Protein AF-A0AA96IPK6-F1 (afdb_monomer_lite)

Structure (mmCIF, N/CA/C/O backbone):
data_AF-A0AA96IPK6-F1
#
_entry.id   AF-A0AA96IPK6-F1
#
loop_
_atom_site.group_PDB
_atom_site.id
_atom_site.type_symbol
_atom_site.label_atom_id
_atom_site.label_alt_id
_atom_site.label_comp_id
_atom_site.label_asym_id
_atom_site.label_entity_id
_atom_site.label_seq_id
_atom_site.pdbx_PDB_ins_code
_atom_site.Cartn_x
_atom_site.Cartn_y
_atom_site.Cartn_z
_atom_site.occupancy
_atom_site.B_iso_or_equiv
_atom_site.auth_seq_id
_atom_site.auth_comp_id
_atom_site.auth_asym_id
_atom_site.auth_atom_id
_atom_site.pdbx_PDB_model_num
ATOM 1 N N . MET A 1 1 ? -22.672 29.067 63.972 1.00 36.72 1 MET A N 1
ATOM 2 C CA . MET A 1 1 ? -24.046 28.522 63.886 1.00 36.72 1 MET A CA 1
ATOM 3 C C . MET A 1 1 ? -24.116 27.685 62.620 1.00 36.72 1 MET A C 1
ATOM 5 O O . MET A 1 1 ? -24.126 28.245 61.533 1.00 36.72 1 MET A O 1
ATOM 9 N N . ASN A 1 2 ? -24.025 26.360 62.755 1.00 44.25 2 ASN A N 1
ATOM 10 C CA . ASN A 1 2 ? -23.881 25.439 61.625 1.00 44.25 2 ASN A CA 1
ATOM 11 C C . ASN A 1 2 ? -25.266 25.051 61.100 1.00 44.25 2 ASN A C 1
ATOM 13 O O . ASN A 1 2 ? -25.968 24.259 61.723 1.00 44.25 2 ASN A O 1
ATOM 17 N N . GLY A 1 3 ? -25.666 25.637 59.971 1.00 52.84 3 GLY A N 1
ATOM 18 C CA . GLY A 1 3 ? -26.897 25.282 59.273 1.00 52.84 3 GLY A CA 1
ATOM 19 C C . GLY A 1 3 ? -26.752 23.930 58.582 1.00 52.84 3 GLY A C 1
ATOM 20 O O . GLY A 1 3 ? -26.280 23.862 57.451 1.00 52.84 3 GLY A O 1
ATOM 21 N N . GLN A 1 4 ? -27.157 22.855 59.254 1.00 57.22 4 GLN A N 1
ATOM 22 C CA . GLN A 1 4 ? -27.366 21.560 58.609 1.00 57.22 4 GLN A CA 1
ATOM 23 C C . GLN A 1 4 ? -28.638 21.654 57.756 1.00 57.22 4 GLN A C 1
ATOM 25 O O . GLN A 1 4 ? -29.752 21.513 58.252 1.00 57.22 4 GLN A O 1
ATOM 30 N N . ARG A 1 5 ? -28.477 21.960 56.464 1.00 63.75 5 ARG A N 1
ATOM 31 C CA . ARG A 1 5 ? -29.550 21.817 55.473 1.00 63.75 5 ARG A CA 1
ATOM 32 C C . ARG A 1 5 ? -29.697 20.325 55.173 1.00 63.75 5 ARG A C 1
ATOM 34 O O . ARG A 1 5 ? -28.757 19.709 54.681 1.00 63.75 5 ARG A O 1
ATOM 41 N N . GLY A 1 6 ? -30.840 19.747 55.536 1.00 66.12 6 GLY A N 1
ATOM 42 C CA . GLY A 1 6 ? -31.156 18.349 55.248 1.00 66.12 6 GLY A CA 1
ATOM 43 C C . GLY A 1 6 ? -31.181 18.104 53.741 1.00 66.12 6 GLY A C 1
ATOM 44 O O . GLY A 1 6 ? -31.762 18.893 52.998 1.00 66.12 6 GLY A O 1
ATOM 45 N N . LEU A 1 7 ? -30.524 17.031 53.302 1.00 75.31 7 LEU A N 1
ATOM 46 C CA . LEU A 1 7 ? -30.497 16.612 51.905 1.00 75.31 7 LEU A CA 1
ATOM 47 C C . LEU A 1 7 ? -31.926 16.265 51.468 1.00 75.31 7 LEU A C 1
ATOM 49 O O . LEU A 1 7 ? -32.544 15.365 52.041 1.00 75.31 7 LEU A O 1
ATOM 53 N N . THR A 1 8 ? -32.469 16.977 50.482 1.00 87.00 8 THR A N 1
ATOM 54 C CA . THR A 1 8 ? -33.789 16.639 49.942 1.00 87.00 8 THR A CA 1
ATOM 55 C C . THR A 1 8 ? -33.663 15.485 48.945 1.00 87.00 8 THR A C 1
ATOM 57 O O . THR A 1 8 ? -32.637 15.322 48.284 1.00 87.00 8 THR A O 1
ATOM 60 N N . LEU A 1 9 ? -34.714 14.668 48.809 1.00 86.12 9 LEU A N 1
ATOM 61 C CA . LEU A 1 9 ? -34.742 13.565 47.835 1.00 86.12 9 LEU A CA 1
ATOM 62 C C . LEU A 1 9 ? -34.511 14.069 46.396 1.00 86.12 9 LEU A C 1
ATOM 64 O O . LEU A 1 9 ? -33.905 13.384 45.574 1.00 86.12 9 LEU A O 1
ATOM 68 N N . VAL A 1 10 ? -34.972 15.291 46.114 1.00 90.25 10 VAL A N 1
ATOM 69 C CA . VAL A 1 10 ? -34.798 15.968 44.826 1.00 90.25 10 VAL A CA 1
ATOM 70 C C . VAL A 1 10 ? -33.326 16.306 44.582 1.00 90.25 10 VAL A C 1
ATOM 72 O O . VAL A 1 10 ? -32.822 16.005 43.503 1.00 90.25 10 VAL A O 1
ATOM 75 N N . ASP A 1 11 ? -32.611 16.839 45.578 1.00 87.56 11 ASP A N 1
ATOM 76 C CA . ASP A 1 11 ? -31.176 17.135 45.448 1.00 87.56 11 ASP A CA 1
ATOM 77 C C . ASP A 1 11 ? -30.359 15.869 45.161 1.00 87.56 11 ASP A C 1
ATOM 79 O O . ASP A 1 11 ? -29.454 15.886 44.326 1.00 87.56 11 ASP A O 1
ATOM 83 N N . ALA A 1 12 ? -30.706 14.749 45.803 1.00 87.88 12 ALA A N 1
ATOM 84 C CA . ALA A 1 12 ? -30.046 13.468 45.559 1.00 87.88 12 ALA A CA 1
ATOM 85 C C . ALA A 1 12 ? -30.289 12.952 44.128 1.00 87.88 12 ALA A C 1
ATOM 87 O O . ALA A 1 12 ? -29.354 12.501 43.464 1.00 87.88 12 ALA A O 1
ATOM 88 N N . LEU A 1 13 ? -31.523 13.059 43.622 1.00 92.12 13 LEU A N 1
ATOM 89 C CA . LEU A 1 13 ? -31.862 12.669 42.250 1.00 92.12 13 LEU A CA 1
ATOM 90 C C . LEU A 1 13 ? -31.142 13.533 41.209 1.00 92.12 13 LEU A C 1
ATOM 92 O O . LEU A 1 13 ? -30.628 13.001 40.225 1.00 92.12 13 LEU A O 1
ATOM 96 N N . VAL A 1 14 ? -31.054 14.845 41.440 1.00 93.62 14 VAL A N 1
ATOM 97 C CA . VAL A 1 14 ? -30.321 15.769 40.561 1.00 93.62 14 VAL A CA 1
ATOM 98 C C . VAL A 1 14 ? -28.827 15.456 40.571 1.00 93.62 14 VAL A C 1
ATOM 100 O O . VAL A 1 14 ? -28.212 15.390 39.506 1.00 93.62 14 VAL A O 1
ATOM 103 N N . ALA A 1 15 ? -28.244 15.203 41.744 1.00 93.19 15 ALA A N 1
ATOM 104 C CA . ALA A 1 15 ? -26.834 14.847 41.859 1.00 93.19 15 ALA A CA 1
ATOM 105 C C . ALA A 1 15 ? -26.505 13.562 41.080 1.00 93.19 15 ALA A C 1
ATOM 107 O O . ALA A 1 15 ? -25.533 13.532 40.322 1.00 93.19 15 ALA A O 1
ATOM 108 N N . VAL A 1 16 ? -27.337 12.521 41.200 1.00 90.19 16 VAL A N 1
ATOM 109 C CA . VAL A 1 16 ? -27.167 11.274 40.436 1.00 90.19 16 VAL A CA 1
ATOM 110 C C . VAL A 1 16 ? -27.336 11.522 38.938 1.00 90.19 16 VAL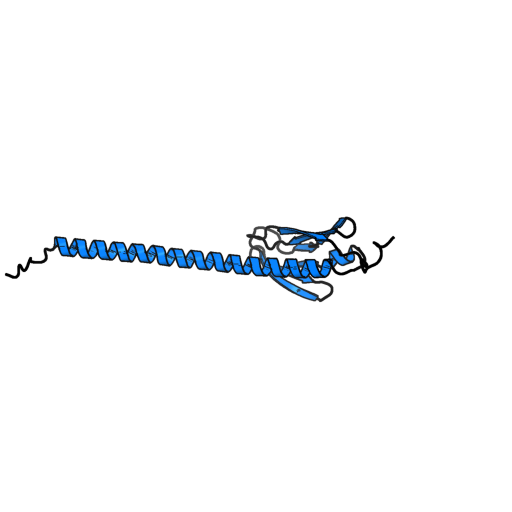 A C 1
ATOM 112 O O . VAL A 1 16 ? -26.488 11.089 38.162 1.00 90.19 16 VAL A O 1
ATOM 115 N N . ALA A 1 17 ? -28.360 12.272 38.522 1.00 94.06 17 ALA A N 1
ATOM 116 C CA . ALA A 1 17 ? -28.606 12.565 37.111 1.00 94.06 17 ALA A CA 1
ATOM 117 C C . ALA A 1 17 ? -27.432 13.312 36.453 1.00 94.06 17 ALA A C 1
ATOM 119 O O . ALA A 1 17 ? -26.983 12.926 35.372 1.00 94.06 17 ALA A O 1
ATOM 120 N N . LEU A 1 18 ? -26.891 14.336 37.122 1.00 92.38 18 LEU A N 1
ATOM 121 C CA . LEU A 1 18 ? -25.727 15.086 36.640 1.00 92.38 18 LEU A CA 1
ATOM 122 C C . LEU A 1 18 ? -24.474 14.202 36.572 1.00 92.38 18 LEU A C 1
ATOM 124 O O . LEU A 1 18 ? -23.769 14.213 35.564 1.00 92.38 18 LEU A O 1
ATOM 128 N N . SER A 1 19 ? -24.231 13.385 37.601 1.00 88.50 19 SER A N 1
ATOM 129 C CA . SER A 1 19 ? -23.096 12.451 37.636 1.00 88.50 19 SER A CA 1
ATOM 130 C C . SER A 1 19 ? -23.175 11.429 36.497 1.00 88.50 19 SER A C 1
ATOM 132 O O . SER A 1 19 ? -22.198 11.211 35.781 1.00 88.50 19 SER A O 1
ATOM 134 N N . SER A 1 20 ? -24.352 10.834 36.280 1.00 90.81 20 SER A N 1
ATOM 135 C CA . SER A 1 20 ? -24.584 9.868 35.205 1.00 90.81 20 SER A CA 1
ATOM 136 C C . SER A 1 20 ? -24.434 10.499 33.823 1.00 90.81 20 SER A C 1
ATOM 138 O O . SER A 1 20 ? -23.817 9.890 32.952 1.00 90.81 20 SER A O 1
ATOM 140 N N . ALA A 1 21 ? -24.938 11.720 33.614 1.00 90.19 21 ALA A N 1
ATOM 141 C CA . ALA A 1 21 ? -24.790 12.429 32.344 1.00 90.19 21 ALA A CA 1
ATOM 142 C C . ALA A 1 21 ? -23.314 12.679 31.993 1.00 90.19 21 ALA A C 1
ATOM 144 O O . ALA A 1 21 ? -22.908 12.462 30.850 1.00 90.19 21 ALA A O 1
ATOM 145 N N . VAL A 1 22 ? -22.496 13.063 32.979 1.00 92.25 22 VAL A N 1
ATOM 146 C CA . VAL A 1 22 ? -21.049 13.258 32.797 1.00 92.25 22 VAL A CA 1
ATOM 147 C C . VAL A 1 22 ? -20.349 11.940 32.465 1.00 92.25 22 VAL A C 1
ATOM 149 O O . VAL A 1 22 ? -19.586 11.888 31.501 1.00 92.25 22 VAL A O 1
ATOM 152 N N . VAL A 1 23 ? -20.632 10.860 33.202 1.00 90.75 23 VAL A N 1
ATOM 153 C CA . VAL A 1 23 ? -20.023 9.539 32.956 1.00 90.75 23 VAL A CA 1
ATOM 154 C C . VAL A 1 23 ? -20.404 8.995 31.576 1.00 90.75 23 VAL A C 1
ATOM 156 O O . VAL A 1 23 ? -19.539 8.526 30.836 1.00 90.75 23 VAL A O 1
ATOM 159 N N . LEU A 1 24 ? -21.678 9.100 31.189 1.00 88.00 24 LEU A N 1
ATOM 160 C CA . LEU A 1 24 ? -22.153 8.668 29.873 1.00 88.00 24 LEU A CA 1
ATOM 161 C C . LEU A 1 24 ? -21.553 9.519 28.742 1.00 88.00 24 LEU A C 1
ATOM 163 O O . LEU A 1 24 ? -21.155 8.972 27.712 1.00 88.00 24 LEU A O 1
ATOM 167 N N . GLY A 1 25 ? -21.439 10.837 28.936 1.00 84.75 25 GLY A N 1
ATOM 168 C CA . GLY A 1 25 ? -20.800 11.745 27.982 1.00 84.75 25 GLY A CA 1
ATOM 169 C C . GLY A 1 25 ? -19.311 11.446 27.788 1.00 84.75 25 GLY A C 1
ATOM 170 O O . GLY A 1 25 ? -18.850 11.304 26.654 1.00 84.75 25 GLY A O 1
ATOM 171 N N . ALA A 1 26 ? -18.567 11.264 28.883 1.00 84.06 26 ALA A N 1
ATOM 172 C CA . ALA A 1 26 ? -17.152 10.900 28.844 1.00 84.06 26 ALA A CA 1
ATOM 173 C C . ALA A 1 26 ? -16.929 9.519 28.204 1.00 84.06 26 ALA A C 1
ATOM 175 O O . ALA A 1 26 ? -16.017 9.356 27.393 1.00 84.06 26 ALA A O 1
ATOM 176 N N . GLY A 1 27 ? -17.798 8.543 28.494 1.00 81.50 27 GLY A N 1
ATOM 177 C CA . GLY A 1 27 ? -17.745 7.215 27.879 1.00 81.50 27 GLY A CA 1
ATOM 178 C C . GLY A 1 27 ? -17.924 7.255 26.358 1.00 81.50 27 GLY A C 1
ATOM 179 O O . GLY A 1 27 ? -17.200 6.574 25.632 1.00 81.50 27 GLY A O 1
ATOM 180 N N . ARG A 1 28 ? -18.833 8.100 25.851 1.00 73.00 28 ARG A N 1
ATOM 181 C CA . ARG A 1 28 ? -19.028 8.299 24.403 1.00 73.00 28 ARG A CA 1
ATOM 182 C C . ARG A 1 28 ? -17.798 8.903 23.724 1.00 73.00 28 ARG A C 1
ATOM 184 O O . ARG A 1 28 ? -17.426 8.439 22.649 1.00 73.00 28 ARG A O 1
ATOM 191 N N . LEU A 1 29 ? -17.161 9.896 24.345 1.00 71.56 29 LEU A N 1
ATOM 192 C CA . LEU A 1 29 ? -15.934 10.505 23.819 1.00 71.56 29 LEU A CA 1
ATOM 193 C C . LEU A 1 29 ? -14.778 9.500 23.786 1.00 71.56 29 LEU A C 1
ATOM 195 O O . LEU A 1 29 ? -14.100 9.388 22.768 1.00 71.56 29 LEU A O 1
ATOM 199 N N . LEU A 1 30 ? -14.610 8.714 24.852 1.00 74.31 30 LEU A N 1
ATOM 200 C CA . LEU A 1 30 ? -13.582 7.678 24.939 1.00 74.31 30 LEU A CA 1
ATOM 201 C C . LEU A 1 30 ? -13.743 6.620 23.830 1.00 74.31 30 LEU A C 1
ATOM 203 O O . LEU A 1 30 ? -12.783 6.300 23.129 1.00 74.31 30 LEU A O 1
ATOM 207 N N . LEU A 1 31 ? -14.969 6.125 23.624 1.00 68.94 31 LEU A N 1
ATOM 208 C CA . LEU A 1 31 ? -15.288 5.164 22.559 1.00 68.94 31 LEU A CA 1
ATOM 209 C C . LEU A 1 31 ? -15.032 5.749 21.163 1.00 68.94 31 LEU A C 1
ATOM 211 O O . LEU A 1 31 ? -14.460 5.077 20.306 1.00 68.94 31 LEU A O 1
ATOM 215 N N . SER A 1 32 ? -15.408 7.011 20.940 1.00 69.75 32 SER A N 1
ATOM 216 C CA . SER A 1 32 ? -15.143 7.704 19.676 1.00 69.75 32 SER A CA 1
ATOM 217 C C . SER A 1 32 ? -13.643 7.848 19.405 1.00 69.75 32 SER A C 1
ATOM 219 O O . SER A 1 32 ? -13.204 7.671 18.266 1.00 69.75 32 SER A O 1
ATOM 221 N N . SER A 1 33 ? -12.840 8.148 20.430 1.00 62.47 33 SER A N 1
ATOM 222 C CA . SER A 1 33 ? -11.385 8.234 20.295 1.00 62.47 33 SER A CA 1
ATOM 223 C C . SER A 1 33 ? -10.766 6.891 19.922 1.00 62.47 33 SER A C 1
ATOM 225 O O . SER A 1 33 ? -9.952 6.857 19.005 1.00 62.47 33 SER A O 1
ATOM 227 N N . PHE A 1 34 ? -11.180 5.782 20.546 1.00 69.62 34 PHE A N 1
ATOM 228 C CA . PHE A 1 34 ? -10.668 4.455 20.182 1.00 69.62 34 PHE A CA 1
ATOM 229 C C . PHE A 1 34 ? -10.987 4.080 18.734 1.00 69.62 34 PHE A C 1
ATOM 231 O O . PHE A 1 34 ? -10.088 3.672 18.002 1.00 69.62 34 PHE A O 1
ATOM 238 N N . HIS A 1 35 ? -12.222 4.317 18.282 1.00 61.59 35 HIS A N 1
ATOM 239 C CA . HIS A 1 35 ? -12.584 4.104 16.878 1.00 61.59 35 HIS A CA 1
ATOM 240 C C . HIS A 1 35 ? -11.753 4.964 15.918 1.00 61.59 35 HIS A C 1
ATOM 242 O O . HIS A 1 35 ? -11.320 4.488 14.869 1.00 61.59 35 HIS A O 1
ATOM 248 N N . THR A 1 36 ? -11.486 6.217 16.289 1.00 67.19 36 THR A N 1
ATOM 249 C CA . THR A 1 36 ? -10.664 7.121 15.476 1.00 67.19 36 THR A CA 1
ATOM 250 C C . THR A 1 36 ? -9.208 6.650 15.421 1.00 67.19 36 THR A C 1
ATOM 252 O O . THR A 1 36 ? -8.609 6.655 14.347 1.00 67.19 36 THR A O 1
ATOM 255 N N . PHE A 1 37 ? -8.640 6.191 16.541 1.00 59.94 37 PHE A N 1
ATOM 256 C CA . PHE A 1 37 ? -7.269 5.676 16.583 1.00 59.94 37 PHE A CA 1
ATOM 257 C C . PHE A 1 37 ? -7.090 4.418 15.739 1.00 59.94 37 PHE A C 1
ATOM 259 O O . PHE A 1 37 ? -6.125 4.340 14.983 1.00 59.94 37 PHE A O 1
ATOM 266 N N . GLU A 1 38 ? -8.021 3.466 15.801 1.00 65.25 38 GLU A N 1
ATOM 267 C CA . GLU A 1 38 ? -7.955 2.267 14.958 1.00 65.25 38 GLU A CA 1
ATOM 268 C C . GLU A 1 38 ? -8.022 2.609 13.467 1.00 65.25 38 GLU A C 1
ATOM 270 O O . GLU A 1 38 ? -7.305 2.026 12.651 1.00 65.25 38 GLU A O 1
ATOM 275 N N . GLN A 1 39 ? -8.869 3.571 13.100 1.00 67.38 39 GLN A N 1
ATOM 276 C CA . GLN A 1 39 ? -9.009 3.996 11.714 1.00 67.38 39 GLN A CA 1
ATOM 277 C C . GLN A 1 39 ? -7.748 4.706 11.202 1.00 67.38 39 GLN A C 1
ATOM 279 O O . GLN A 1 39 ? -7.305 4.437 10.083 1.00 67.38 39 GLN A O 1
ATOM 284 N N . VAL A 1 40 ? -7.141 5.566 12.023 1.00 66.81 40 VAL A N 1
ATOM 285 C CA . VAL A 1 40 ? -5.886 6.250 11.686 1.00 66.81 40 VAL A CA 1
ATOM 286 C C . VAL A 1 40 ? -4.709 5.274 11.639 1.00 66.81 40 VAL A C 1
ATOM 288 O O . VAL A 1 40 ? -3.913 5.362 10.709 1.00 66.81 40 VAL A O 1
ATOM 291 N N . ASP A 1 41 ? -4.608 4.312 12.561 1.00 68.94 41 ASP A N 1
ATOM 292 C CA . ASP A 1 41 ? -3.531 3.307 12.551 1.00 68.94 41 ASP A CA 1
ATOM 293 C C . ASP A 1 41 ? -3.591 2.437 11.289 1.00 68.94 41 ASP A C 1
ATOM 295 O O . ASP A 1 41 ? -2.583 2.233 10.610 1.00 68.94 41 ASP A O 1
ATOM 299 N N . ARG A 1 42 ? -4.793 1.987 10.904 1.00 70.25 42 ARG A N 1
ATOM 300 C CA . ARG A 1 42 ? -4.992 1.232 9.657 1.00 70.25 42 ARG A CA 1
ATOM 301 C C . ARG A 1 42 ? -4.581 2.041 8.431 1.00 70.25 42 ARG A C 1
ATOM 303 O O . ARG A 1 42 ? -3.885 1.510 7.565 1.00 70.25 42 ARG A O 1
ATOM 310 N N . LEU A 1 43 ? -4.969 3.316 8.368 1.00 70.62 43 LEU A N 1
ATOM 311 C CA . LEU A 1 43 ? -4.578 4.203 7.274 1.00 70.62 43 LEU A CA 1
ATOM 312 C C . LEU A 1 43 ? -3.059 4.442 7.255 1.00 70.62 43 LEU A C 1
ATOM 314 O O . LEU A 1 43 ? -2.447 4.395 6.190 1.00 70.62 43 LEU A O 1
ATOM 318 N N . GLY A 1 44 ? -2.441 4.641 8.421 1.00 68.56 44 GLY A N 1
ATOM 319 C CA . GLY A 1 44 ? -0.999 4.840 8.560 1.00 68.56 44 GLY A CA 1
ATOM 320 C C . GLY A 1 44 ? -0.195 3.639 8.067 1.00 68.56 44 GLY A C 1
ATOM 321 O O . GLY A 1 44 ? 0.731 3.799 7.272 1.00 68.56 44 GLY A O 1
ATOM 322 N N . ARG A 1 45 ? -0.598 2.418 8.441 1.00 73.38 45 ARG A N 1
ATOM 323 C CA . ARG A 1 45 ? 0.032 1.184 7.939 1.00 73.38 45 ARG A CA 1
ATOM 324 C C . ARG A 1 45 ? -0.096 1.053 6.423 1.00 73.38 45 ARG A C 1
ATOM 326 O O . ARG A 1 45 ? 0.889 0.742 5.759 1.00 73.38 45 ARG A O 1
ATOM 333 N N . GLN A 1 46 ? -1.273 1.344 5.866 1.00 74.19 46 GLN A N 1
ATOM 334 C CA . GLN A 1 46 ? -1.484 1.327 4.414 1.00 74.19 46 GLN A CA 1
ATOM 335 C C . GLN A 1 46 ? -0.585 2.337 3.690 1.00 74.19 46 GLN A C 1
ATOM 337 O O . GLN A 1 46 ? 0.031 2.001 2.678 1.00 74.19 46 GLN A O 1
ATOM 342 N N . GLN A 1 47 ? -0.455 3.554 4.225 1.00 77.94 47 GLN A N 1
ATOM 343 C CA . GLN A 1 47 ? 0.426 4.577 3.664 1.00 77.94 47 GLN A CA 1
ATOM 344 C C . GLN A 1 47 ? 1.896 4.164 3.727 1.00 77.94 47 GLN A C 1
ATOM 346 O O . GLN A 1 47 ? 2.613 4.324 2.743 1.00 77.94 47 GLN A O 1
ATOM 351 N N . GLN A 1 48 ? 2.343 3.588 4.841 1.00 81.50 48 GLN A N 1
ATOM 352 C CA . GLN A 1 48 ? 3.723 3.134 4.993 1.00 81.50 48 GLN A CA 1
ATOM 353 C C . GLN A 1 48 ? 4.074 2.044 3.973 1.00 81.50 48 GLN A C 1
ATOM 355 O O . GLN A 1 48 ? 5.122 2.102 3.330 1.00 81.50 48 GLN A O 1
ATOM 360 N N . THR A 1 49 ? 3.168 1.090 3.765 1.00 83.38 49 THR A N 1
ATOM 361 C CA . THR A 1 49 ? 3.318 0.038 2.758 1.00 83.38 49 THR A CA 1
ATOM 362 C C . THR A 1 49 ? 3.333 0.590 1.330 1.00 83.38 49 THR A C 1
ATOM 364 O O . THR A 1 49 ? 4.165 0.178 0.516 1.00 83.38 49 THR A O 1
ATOM 367 N N . LEU A 1 50 ? 2.445 1.538 1.020 1.00 84.25 50 LEU A N 1
ATOM 368 C CA . LEU A 1 50 ? 2.403 2.194 -0.285 1.00 84.25 50 LEU A CA 1
ATOM 369 C C . LEU A 1 50 ? 3.694 2.959 -0.572 1.00 84.25 50 LEU A C 1
ATOM 371 O O . LEU A 1 50 ? 4.285 2.777 -1.635 1.00 84.25 50 LEU A O 1
ATOM 375 N N . ILE A 1 51 ? 4.132 3.788 0.377 1.00 86.38 51 ILE A N 1
ATOM 376 C CA . ILE A 1 51 ? 5.345 4.594 0.246 1.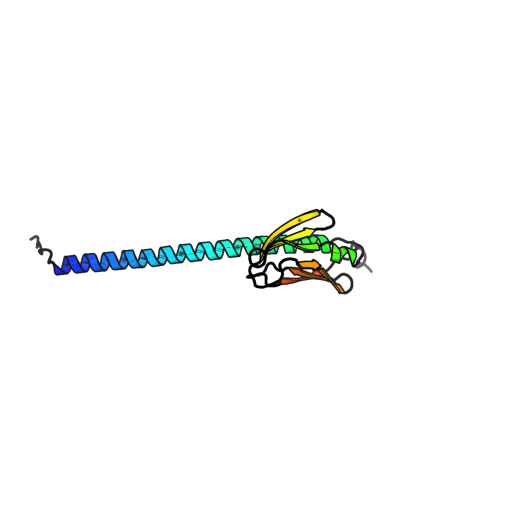00 86.38 51 ILE A CA 1
ATOM 377 C C . ILE A 1 51 ? 6.543 3.675 0.027 1.00 86.38 51 ILE A C 1
ATOM 379 O O . ILE A 1 51 ? 7.258 3.870 -0.949 1.00 86.38 51 ILE A O 1
ATOM 383 N N . TYR A 1 52 ? 6.709 2.640 0.858 1.00 86.94 52 TYR A N 1
ATOM 384 C CA . TYR A 1 52 ? 7.798 1.673 0.719 1.00 86.94 52 TYR A CA 1
ATOM 385 C C . TYR A 1 52 ? 7.821 1.021 -0.670 1.00 86.94 52 TYR A C 1
ATOM 387 O O . TYR A 1 52 ? 8.855 1.019 -1.342 1.00 86.94 52 TYR A O 1
ATOM 395 N N . THR A 1 53 ? 6.671 0.516 -1.126 1.00 85.81 53 THR A N 1
ATOM 396 C CA . THR A 1 53 ? 6.561 -0.161 -2.427 1.00 85.81 53 THR A CA 1
ATOM 397 C C . THR A 1 53 ? 6.876 0.802 -3.571 1.00 85.81 53 THR A C 1
ATOM 399 O O . THR A 1 53 ? 7.644 0.467 -4.472 1.00 85.81 53 THR A O 1
ATOM 402 N N . ALA A 1 54 ? 6.334 2.021 -3.517 1.00 87.31 54 ALA A N 1
ATOM 403 C CA . ALA A 1 54 ? 6.574 3.044 -4.524 1.00 87.31 54 ALA A CA 1
ATOM 404 C C . ALA A 1 54 ? 8.047 3.471 -4.570 1.00 87.31 54 ALA A C 1
ATOM 406 O O . ALA A 1 54 ? 8.607 3.594 -5.659 1.00 87.31 54 ALA A O 1
ATOM 407 N N . THR A 1 55 ? 8.698 3.651 -3.414 1.00 86.75 55 THR A N 1
ATOM 408 C CA . THR A 1 55 ? 10.124 4.001 -3.351 1.00 86.75 55 THR A CA 1
ATOM 409 C C . THR A 1 55 ? 11.009 2.870 -3.853 1.00 86.75 55 THR A C 1
ATOM 411 O O . THR A 1 55 ? 11.898 3.128 -4.659 1.00 86.75 55 THR A O 1
ATOM 414 N N . ALA A 1 56 ? 10.728 1.621 -3.467 1.00 86.44 56 ALA A N 1
ATOM 415 C CA . ALA A 1 56 ? 11.495 0.460 -3.915 1.00 86.44 56 ALA A CA 1
ATOM 416 C C . ALA A 1 56 ? 11.425 0.297 -5.443 1.00 86.44 56 ALA A C 1
ATOM 418 O O . ALA A 1 56 ? 12.455 0.157 -6.106 1.00 86.44 56 ALA A O 1
ATOM 419 N N . MET A 1 57 ? 10.224 0.412 -6.021 1.00 85.81 57 MET A N 1
ATOM 420 C CA . MET A 1 57 ? 10.044 0.395 -7.475 1.00 85.81 57 MET A CA 1
ATOM 421 C C . MET A 1 57 ? 10.736 1.570 -8.157 1.00 85.81 57 MET A C 1
ATOM 423 O O . MET A 1 57 ? 11.430 1.382 -9.154 1.00 85.81 57 MET A O 1
ATOM 427 N N . ALA A 1 58 ? 10.564 2.786 -7.630 1.00 86.69 58 ALA A N 1
ATOM 428 C CA . ALA A 1 58 ? 11.158 3.976 -8.220 1.00 86.69 58 ALA A CA 1
ATOM 429 C C . ALA A 1 58 ? 12.687 3.904 -8.221 1.00 86.69 58 ALA A C 1
ATOM 431 O O . ALA A 1 58 ? 13.306 4.230 -9.230 1.00 86.69 58 ALA A O 1
ATOM 432 N N . ASP A 1 59 ? 13.302 3.449 -7.131 1.00 85.50 59 ASP A N 1
ATOM 433 C CA . ASP A 1 59 ? 14.751 3.298 -7.044 1.00 85.50 59 ASP A CA 1
ATOM 434 C C . ASP A 1 59 ? 15.269 2.241 -8.014 1.00 85.50 59 ASP A C 1
ATOM 436 O O . ASP A 1 59 ? 16.308 2.451 -8.645 1.00 85.50 59 ASP A O 1
ATOM 440 N N . ARG A 1 60 ? 14.532 1.142 -8.209 1.00 82.38 60 ARG A N 1
ATOM 441 C CA . ARG A 1 60 ? 14.914 0.121 -9.187 1.00 82.38 60 ARG A CA 1
ATOM 442 C C . ARG A 1 60 ? 14.788 0.622 -10.624 1.00 82.38 60 ARG A C 1
ATOM 444 O O . ARG A 1 60 ? 15.728 0.432 -11.394 1.00 82.38 60 ARG A O 1
ATOM 451 N N . LEU A 1 61 ? 13.686 1.298 -10.955 1.00 82.00 61 LEU A N 1
ATOM 452 C CA . LEU A 1 61 ? 13.426 1.890 -12.275 1.00 82.00 61 LEU A CA 1
ATOM 453 C C . LEU A 1 61 ? 14.355 3.073 -12.592 1.00 82.00 61 LEU A C 1
ATOM 455 O O . LEU A 1 61 ? 14.612 3.369 -13.755 1.00 82.00 61 LEU A O 1
ATOM 459 N N . ARG A 1 62 ? 14.880 3.758 -11.569 1.00 81.94 62 ARG A N 1
ATOM 460 C CA . ARG A 1 62 ? 15.844 4.859 -11.726 1.00 81.94 62 ARG A CA 1
ATOM 461 C C . ARG A 1 62 ? 17.246 4.398 -12.092 1.00 81.94 62 ARG A C 1
ATOM 463 O O . ARG A 1 62 ? 18.006 5.218 -12.617 1.00 81.94 62 ARG A O 1
ATOM 470 N N . ARG A 1 63 ? 17.616 3.150 -11.775 1.00 79.75 63 ARG A N 1
ATOM 471 C CA . ARG A 1 63 ? 18.955 2.627 -12.069 1.00 79.75 63 ARG A CA 1
ATOM 472 C C . ARG A 1 63 ? 19.187 2.634 -13.584 1.00 79.75 63 ARG A C 1
ATOM 474 O O . ARG A 1 63 ? 18.272 2.291 -14.335 1.00 79.75 63 ARG A O 1
ATOM 481 N N . PRO A 1 64 ? 20.396 3.004 -14.038 1.00 67.94 64 PRO A N 1
ATOM 482 C CA . PRO A 1 64 ? 20.740 2.911 -15.445 1.00 67.94 64 PRO A CA 1
ATOM 483 C C . PRO A 1 64 ? 20.628 1.444 -15.877 1.00 67.94 64 PRO A C 1
ATOM 485 O O . PRO A 1 64 ? 21.379 0.586 -15.424 1.00 67.94 64 PRO A O 1
ATOM 488 N N . SER A 1 65 ? 19.624 1.168 -16.695 1.00 66.56 65 SER A N 1
ATOM 489 C CA . SER A 1 65 ? 19.354 -0.109 -17.346 1.00 66.56 65 SER A CA 1
ATOM 490 C C . SER A 1 65 ? 18.959 0.181 -18.789 1.00 66.56 65 SER A C 1
ATOM 492 O O . SER A 1 65 ? 18.552 1.304 -19.102 1.00 66.56 65 SER A O 1
ATOM 494 N N . ASP A 1 66 ? 19.097 -0.789 -19.684 1.00 59.78 66 ASP A N 1
ATOM 495 C CA . ASP A 1 66 ? 18.625 -0.597 -21.051 1.00 59.78 66 ASP A CA 1
ATOM 496 C C . ASP A 1 66 ? 17.129 -0.272 -21.015 1.00 59.78 66 ASP A C 1
ATOM 498 O O . ASP A 1 66 ? 16.331 -1.017 -20.435 1.00 59.78 66 ASP A O 1
ATOM 502 N N . PHE A 1 67 ? 16.760 0.882 -21.584 1.00 58.28 67 PHE A N 1
ATOM 503 C CA . PHE A 1 67 ? 15.372 1.317 -21.691 1.00 58.28 67 PHE A CA 1
ATOM 504 C C . PHE A 1 67 ? 14.629 0.295 -22.546 1.00 58.28 67 PHE A C 1
ATOM 506 O O . PHE A 1 67 ? 14.713 0.301 -23.773 1.00 58.28 67 PHE A O 1
ATOM 513 N N . SER A 1 68 ? 13.972 -0.648 -21.884 1.00 60.88 68 SER A N 1
ATOM 514 C CA . SER A 1 68 ? 13.443 -1.824 -22.546 1.00 60.88 68 SER A CA 1
ATOM 515 C C . SER A 1 68 ? 12.145 -2.273 -21.885 1.00 60.88 68 SER A C 1
ATOM 517 O O . SER A 1 68 ? 11.897 -2.036 -20.697 1.00 60.88 68 SER A O 1
ATOM 519 N N . ALA A 1 69 ? 11.293 -2.934 -22.668 1.00 61.47 69 ALA A N 1
ATOM 520 C CA . ALA A 1 69 ? 10.052 -3.532 -22.180 1.00 61.47 69 ALA A CA 1
ATOM 521 C C . ALA A 1 69 ? 10.305 -4.566 -21.063 1.00 61.47 69 ALA A C 1
ATOM 523 O O . ALA A 1 69 ? 9.415 -4.848 -20.264 1.00 61.47 69 ALA A O 1
ATOM 524 N N . GLN A 1 70 ? 11.526 -5.097 -20.972 1.00 65.31 70 GLN A N 1
ATOM 525 C CA . GLN A 1 70 ? 11.967 -6.029 -19.943 1.00 65.31 70 GLN A CA 1
ATOM 526 C C . GLN A 1 70 ? 12.031 -5.357 -18.564 1.00 65.31 70 GLN A C 1
ATOM 528 O O . GLN A 1 70 ? 11.574 -5.950 -17.590 1.00 65.31 70 GLN A O 1
ATOM 533 N N . THR A 1 71 ? 12.477 -4.098 -18.484 1.00 66.88 71 THR A N 1
ATOM 534 C CA . THR A 1 71 ? 12.487 -3.313 -17.235 1.00 66.88 71 THR A CA 1
ATOM 535 C C . THR A 1 71 ? 11.065 -3.012 -16.750 1.00 66.88 71 THR A C 1
ATOM 537 O O . THR A 1 71 ? 10.781 -3.075 -15.557 1.00 66.88 71 THR A O 1
ATOM 540 N N . ALA A 1 72 ? 10.133 -2.756 -17.674 1.00 64.25 72 ALA A N 1
ATOM 541 C CA . ALA A 1 72 ? 8.714 -2.601 -17.347 1.00 64.25 72 ALA A CA 1
ATOM 542 C C . ALA A 1 72 ? 8.063 -3.930 -16.899 1.00 64.25 72 ALA A C 1
ATOM 544 O O . ALA A 1 72 ? 7.173 -3.943 -16.053 1.00 64.25 72 ALA A O 1
ATOM 545 N N . ALA A 1 73 ? 8.549 -5.068 -17.402 1.00 69.12 73 ALA A N 1
ATOM 546 C CA . ALA A 1 73 ? 8.102 -6.399 -16.991 1.00 69.12 73 ALA A CA 1
ATOM 547 C C . ALA A 1 73 ? 8.740 -6.903 -15.678 1.00 69.12 73 ALA A C 1
ATOM 549 O O . ALA A 1 73 ? 8.433 -8.022 -15.254 1.00 69.12 73 ALA A O 1
ATOM 550 N N . ALA A 1 74 ? 9.617 -6.114 -15.043 1.00 76.31 74 ALA A N 1
ATOM 551 C CA . ALA A 1 74 ? 10.268 -6.481 -13.787 1.00 76.31 74 ALA A CA 1
ATOM 552 C C . ALA A 1 74 ? 9.270 -6.558 -12.625 1.00 76.31 74 ALA A C 1
ATOM 554 O O . ALA A 1 74 ? 9.389 -7.427 -11.771 1.00 76.31 74 ALA A O 1
ATOM 555 N N . PHE A 1 75 ? 8.234 -5.717 -12.617 1.00 84.19 75 PHE A N 1
ATOM 556 C CA . PHE A 1 75 ? 7.230 -5.716 -11.555 1.00 84.19 75 PHE A CA 1
ATOM 557 C C . PHE A 1 75 ? 5.888 -6.227 -12.052 1.00 84.19 75 PHE A C 1
ATOM 559 O O . PHE A 1 75 ? 5.316 -5.706 -13.014 1.00 84.19 75 PHE A O 1
ATOM 566 N N . HIS A 1 76 ? 5.349 -7.215 -11.349 1.00 85.69 76 HIS A N 1
ATOM 567 C CA . HIS A 1 76 ? 4.052 -7.783 -11.678 1.00 85.69 76 HIS A CA 1
ATOM 568 C C . HIS A 1 76 ? 3.208 -8.006 -10.431 1.00 85.69 76 HIS A C 1
ATOM 570 O O . HIS A 1 76 ? 3.707 -8.201 -9.320 1.00 85.69 76 HIS A O 1
ATOM 576 N N . LEU A 1 77 ? 1.900 -7.953 -10.640 1.00 86.88 77 LEU A N 1
ATOM 577 C CA . LEU A 1 77 ? 0.915 -8.296 -9.632 1.00 86.88 77 LEU A CA 1
ATOM 578 C C . LEU A 1 77 ? 0.538 -9.764 -9.780 1.00 86.88 77 LEU A C 1
ATOM 580 O O . LEU A 1 77 ? 0.236 -10.203 -10.886 1.00 86.88 77 LEU A O 1
ATOM 584 N N . VAL A 1 78 ? 0.507 -10.499 -8.673 1.00 86.75 78 VAL A N 1
ATOM 585 C CA . VAL A 1 78 ? -0.014 -11.865 -8.609 1.00 86.75 78 VAL A CA 1
ATOM 586 C C . VAL A 1 78 ? -1.139 -11.892 -7.590 1.00 86.75 78 VAL A C 1
ATOM 588 O O . VAL A 1 78 ? -0.890 -11.781 -6.392 1.00 86.75 78 VAL A O 1
ATOM 591 N N . CYS A 1 79 ? -2.374 -12.052 -8.054 1.00 86.06 79 CYS A N 1
ATOM 592 C CA . CYS A 1 79 ? -3.531 -12.226 -7.182 1.00 86.06 79 CYS A CA 1
ATOM 593 C C . CYS A 1 79 ? -3.996 -13.689 -7.174 1.00 86.06 79 CYS A C 1
ATOM 595 O O . CYS A 1 79 ? -4.150 -14.309 -8.228 1.00 86.06 79 CYS A O 1
ATOM 597 N N . ARG A 1 80 ? -4.201 -14.249 -5.977 1.00 85.00 80 ARG A N 1
ATOM 598 C CA . ARG A 1 80 ? -4.693 -15.616 -5.745 1.00 85.00 80 ARG A CA 1
ATOM 599 C C . ARG A 1 80 ? -5.812 -15.595 -4.705 1.00 85.00 80 ARG A C 1
ATOM 601 O O . ARG A 1 80 ? -5.741 -14.830 -3.746 1.00 85.00 80 ARG A O 1
ATOM 608 N N . GLY A 1 81 ? -6.805 -16.463 -4.878 1.00 79.69 81 GLY A N 1
ATOM 609 C CA . GLY A 1 81 ? -7.931 -16.608 -3.952 1.00 79.69 81 GLY A CA 1
ATOM 610 C C . GLY A 1 81 ? -9.277 -16.717 -4.662 1.00 79.69 81 GLY A C 1
ATOM 611 O O . GLY A 1 81 ? -9.343 -16.792 -5.893 1.00 79.69 81 GLY A O 1
ATOM 612 N N . GLU A 1 82 ? -10.339 -16.718 -3.863 1.00 71.62 82 GLU A N 1
ATOM 613 C CA . GLU A 1 82 ? -11.730 -16.725 -4.317 1.00 71.62 82 GLU A CA 1
ATOM 614 C C . GLU A 1 82 ? -12.320 -15.302 -4.351 1.00 71.62 82 GLU A C 1
ATOM 616 O O . GLU A 1 82 ? -11.790 -14.390 -3.705 1.00 71.62 82 GLU A O 1
ATOM 621 N N . PRO A 1 83 ? -13.413 -15.067 -5.104 1.00 68.94 83 PRO A N 1
ATOM 622 C CA . PRO A 1 83 ? -14.107 -13.781 -5.104 1.00 68.94 83 PRO A CA 1
ATOM 623 C C . PRO A 1 83 ? -14.539 -13.383 -3.682 1.00 68.94 83 PRO A C 1
ATOM 625 O O . PRO A 1 83 ? -15.391 -14.032 -3.086 1.00 68.94 83 PRO A O 1
ATOM 628 N N . GLY A 1 84 ? -13.957 -12.306 -3.145 1.00 68.88 84 GLY A N 1
ATOM 629 C CA . GLY A 1 84 ? -14.222 -11.812 -1.785 1.00 68.88 84 GLY A CA 1
ATOM 630 C C . GLY A 1 84 ? -13.053 -11.972 -0.805 1.00 68.88 84 GLY A C 1
ATOM 631 O O . GLY A 1 84 ? -12.942 -11.168 0.114 1.00 68.88 84 GLY A O 1
ATOM 632 N N . GLU A 1 85 ? -12.135 -12.910 -1.055 1.00 74.62 85 GLU A N 1
ATOM 633 C CA . GLU A 1 85 ? -10.913 -13.137 -0.262 1.00 74.62 85 GLU A CA 1
ATOM 634 C C . GLU A 1 85 ? -9.682 -13.184 -1.177 1.00 74.62 85 GLU A C 1
ATOM 636 O O . GLU A 1 85 ? -8.947 -14.170 -1.270 1.00 74.62 85 GLU A O 1
ATOM 641 N N . CYS A 1 86 ? -9.465 -12.096 -1.911 1.00 82.56 86 CYS A N 1
ATOM 642 C CA . CYS A 1 86 ? -8.363 -12.013 -2.855 1.00 82.56 86 CYS A CA 1
ATOM 643 C C . CYS A 1 86 ? -7.087 -11.529 -2.207 1.00 82.56 86 CYS A C 1
ATOM 645 O O . CYS A 1 86 ? -6.992 -10.357 -1.855 1.00 82.56 86 CYS A O 1
ATOM 647 N N . ARG A 1 87 ? -6.061 -12.376 -2.163 1.00 85.75 87 ARG A N 1
ATOM 648 C CA . ARG A 1 87 ? -4.721 -11.956 -1.765 1.00 85.75 87 ARG A CA 1
ATOM 649 C C . ARG A 1 87 ? -3.898 -11.603 -2.992 1.00 85.75 87 ARG A C 1
ATOM 651 O O . ARG A 1 87 ? -3.608 -12.457 -3.827 1.00 85.75 87 ARG A O 1
ATOM 658 N N . CYS A 1 88 ? -3.506 -10.342 -3.083 1.00 85.50 88 CYS A N 1
ATOM 659 C CA . CYS A 1 88 ? -2.665 -9.814 -4.141 1.00 85.50 88 CYS A CA 1
ATOM 660 C C . CYS A 1 88 ? -1.264 -9.526 -3.611 1.00 85.50 88 CYS A C 1
ATOM 662 O O . CYS A 1 88 ? -1.098 -8.911 -2.559 1.00 85.50 88 CYS A O 1
ATOM 664 N N . THR A 1 89 ? -0.252 -9.942 -4.362 1.00 87.44 89 THR A N 1
ATOM 665 C CA . THR A 1 89 ? 1.154 -9.715 -4.042 1.00 87.44 89 THR A CA 1
ATOM 666 C C . THR A 1 89 ? 1.829 -9.001 -5.199 1.00 87.44 89 THR A C 1
ATOM 668 O O . THR A 1 89 ? 1.744 -9.432 -6.347 1.00 87.44 89 THR A O 1
ATOM 671 N N . VAL A 1 90 ? 2.515 -7.907 -4.891 1.00 87.88 90 VAL A N 1
ATOM 672 C CA . VAL A 1 90 ? 3.413 -7.225 -5.821 1.00 87.88 90 VAL A CA 1
ATOM 673 C C . VAL A 1 90 ? 4.776 -7.894 -5.729 1.00 87.88 90 VAL A C 1
ATOM 675 O O . VAL A 1 90 ? 5.355 -7.963 -4.642 1.00 87.88 90 VAL A O 1
ATOM 678 N N . GLN A 1 91 ? 5.278 -8.396 -6.853 1.00 86.75 91 GLN A N 1
ATOM 679 C CA . GLN A 1 91 ? 6.533 -9.139 -6.918 1.00 86.75 91 GLN A CA 1
ATOM 680 C C . GLN A 1 91 ? 7.520 -8.466 -7.867 1.00 86.75 91 GLN A C 1
ATOM 682 O O . GLN A 1 91 ? 7.142 -8.022 -8.957 1.00 86.75 91 GLN A O 1
ATOM 687 N N . ASP A 1 92 ? 8.784 -8.439 -7.452 1.00 84.12 92 ASP A N 1
ATOM 688 C CA . ASP A 1 92 ? 9.910 -8.207 -8.353 1.00 84.12 92 ASP A CA 1
ATOM 689 C C . ASP A 1 92 ? 10.298 -9.545 -8.994 1.00 84.12 92 ASP A C 1
ATOM 691 O O . ASP A 1 92 ? 10.581 -10.530 -8.310 1.00 84.12 92 ASP A O 1
ATOM 695 N N . ARG A 1 93 ? 10.248 -9.593 -10.323 1.00 77.75 93 ARG A N 1
ATOM 696 C CA . ARG A 1 93 ? 10.533 -10.771 -11.137 1.00 77.75 93 ARG A CA 1
ATOM 697 C C . ARG A 1 93 ? 12.026 -11.084 -11.191 1.00 77.75 93 ARG A C 1
ATOM 699 O O . ARG A 1 93 ? 12.366 -12.250 -11.367 1.00 77.75 93 ARG A O 1
ATOM 706 N N . GLU A 1 94 ? 12.895 -10.085 -11.060 1.00 72.69 94 GLU A N 1
ATOM 707 C CA . GLU A 1 94 ? 14.345 -10.298 -11.089 1.00 72.69 94 GLU A CA 1
ATOM 708 C C . GLU A 1 94 ? 14.853 -10.845 -9.758 1.00 72.69 94 GLU A C 1
ATOM 710 O O . GLU A 1 94 ? 15.641 -11.788 -9.737 1.00 72.69 94 GLU A O 1
ATOM 715 N N . GLU A 1 95 ? 14.372 -10.288 -8.646 1.00 70.44 95 GLU A N 1
ATOM 716 C CA . GLU A 1 95 ? 14.807 -10.700 -7.306 1.00 70.44 95 GLU A CA 1
ATOM 717 C C . GLU A 1 95 ? 13.918 -11.788 -6.680 1.00 70.44 95 GLU A C 1
ATOM 719 O O . GLU A 1 95 ? 14.213 -12.261 -5.584 1.00 70.44 95 GLU A O 1
ATOM 724 N N . ALA A 1 96 ? 12.836 -12.193 -7.362 1.00 64.44 96 ALA A N 1
ATOM 725 C CA . ALA A 1 96 ? 11.833 -13.167 -6.909 1.00 64.44 96 ALA A CA 1
ATOM 726 C C . ALA A 1 96 ? 11.257 -12.880 -5.505 1.00 64.44 96 ALA A C 1
ATOM 728 O O . ALA A 1 96 ? 10.768 -13.783 -4.820 1.00 64.44 96 ALA A O 1
ATOM 729 N N . GLN A 1 97 ? 11.305 -11.619 -5.070 1.00 76.69 97 GLN A N 1
ATOM 730 C CA . GLN A 1 97 ? 10.917 -11.206 -3.727 1.00 76.69 97 GLN A CA 1
ATOM 731 C C . GLN A 1 97 ? 9.538 -10.531 -3.729 1.00 76.69 97 GLN A C 1
ATOM 733 O O . GLN A 1 97 ? 9.253 -9.683 -4.584 1.00 76.69 97 GLN A O 1
ATOM 738 N N . PRO A 1 98 ? 8.654 -10.884 -2.777 1.00 83.12 98 PRO A N 1
ATOM 739 C CA . PRO A 1 98 ? 7.405 -10.167 -2.573 1.00 83.12 98 PRO A CA 1
ATOM 740 C C . PRO A 1 98 ? 7.686 -8.814 -1.905 1.00 83.12 98 PRO A C 1
ATOM 742 O O . PRO A 1 98 ? 8.198 -8.769 -0.790 1.00 83.12 98 PRO A O 1
ATOM 745 N N . LEU A 1 99 ? 7.316 -7.711 -2.560 1.00 84.56 99 LEU A N 1
ATOM 746 C CA . LEU A 1 99 ? 7.458 -6.362 -1.992 1.00 84.56 99 LEU A CA 1
ATOM 747 C C . LEU A 1 99 ? 6.343 -6.074 -0.987 1.00 84.56 99 LEU A C 1
ATOM 749 O O . LEU A 1 99 ? 6.571 -5.527 0.088 1.00 84.56 99 LEU A O 1
ATOM 753 N N . VAL A 1 100 ? 5.116 -6.433 -1.357 1.00 86.62 100 VAL A N 1
ATOM 754 C CA . VAL A 1 100 ? 3.928 -6.226 -0.531 1.00 86.62 100 VAL A CA 1
ATOM 755 C C . VAL A 1 100 ? 2.876 -7.267 -0.871 1.00 86.62 100 VAL A C 1
ATOM 757 O O . VAL A 1 100 ? 2.676 -7.597 -2.038 1.00 86.62 100 VAL A O 1
ATOM 760 N N . SER A 1 101 ? 2.175 -7.748 0.155 1.00 85.56 101 SER A N 1
ATOM 761 C CA . SER A 1 101 ? 0.930 -8.502 0.009 1.00 85.56 101 SER A CA 1
ATOM 762 C C . SER A 1 101 ? -0.216 -7.758 0.683 1.00 85.56 101 SER A C 1
ATOM 764 O O . SER A 1 101 ? -0.034 -7.189 1.758 1.00 85.56 101 SER A O 1
ATOM 766 N N . PHE A 1 102 ? -1.383 -7.758 0.053 1.00 81.12 102 PHE A N 1
ATOM 767 C CA . PHE A 1 102 ? -2.582 -7.092 0.548 1.00 81.12 102 PHE A CA 1
ATOM 768 C C . PHE A 1 102 ? -3.831 -7.849 0.104 1.00 81.12 102 PHE A C 1
ATOM 770 O O . PHE A 1 102 ? -3.827 -8.544 -0.914 1.00 81.12 102 PHE A O 1
ATOM 777 N N . ASP A 1 103 ? -4.905 -7.690 0.869 1.00 80.25 103 ASP A N 1
ATOM 778 C CA . ASP A 1 103 ? -6.186 -8.309 0.562 1.00 80.25 103 ASP A CA 1
ATOM 779 C C . ASP A 1 103 ? -7.065 -7.303 -0.207 1.00 80.25 103 ASP A C 1
ATOM 781 O O . ASP A 1 103 ? -7.266 -6.161 0.217 1.00 80.25 103 ASP A O 1
ATOM 785 N N . ARG A 1 104 ? -7.558 -7.704 -1.381 1.00 74.56 104 ARG A N 1
ATOM 786 C CA . ARG A 1 104 ? -8.443 -6.911 -2.236 1.00 74.56 104 ARG A CA 1
ATOM 787 C C . ARG A 1 104 ? -9.890 -7.303 -1.963 1.00 74.56 104 ARG A C 1
ATOM 789 O O . ARG A 1 104 ? -10.316 -8.410 -2.274 1.00 74.56 104 ARG A O 1
ATOM 796 N N . LEU A 1 105 ? -10.655 -6.347 -1.452 1.00 62.59 105 LEU A N 1
ATOM 797 C CA . LEU A 1 105 ? -12.089 -6.481 -1.221 1.00 62.59 105 LEU A CA 1
ATOM 798 C C . LEU A 1 105 ? -12.841 -5.855 -2.400 1.00 62.59 105 LEU A C 1
ATOM 800 O O . LEU A 1 105 ? -12.707 -4.660 -2.660 1.00 62.59 105 LEU A O 1
ATOM 804 N N . GLY A 1 106 ? -13.609 -6.653 -3.140 1.00 63.31 106 GLY A N 1
ATOM 805 C CA . GLY A 1 106 ? -14.466 -6.143 -4.210 1.00 63.31 106 GLY A CA 1
ATOM 806 C C . GLY A 1 106 ? -15.031 -7.235 -5.123 1.00 63.31 106 GLY A C 1
ATOM 807 O O . GLY A 1 106 ? -14.441 -8.310 -5.228 1.00 63.31 106 GLY A O 1
ATOM 808 N N . PRO A 1 107 ? -16.166 -6.974 -5.798 1.00 53.00 107 PRO A N 1
ATOM 809 C CA . PRO A 1 107 ? -16.740 -7.904 -6.761 1.00 53.00 107 PRO A CA 1
ATOM 810 C C . PRO A 1 107 ? -15.866 -7.944 -8.021 1.00 53.00 107 PRO A C 1
ATOM 812 O O . PRO A 1 107 ? -15.698 -6.939 -8.710 1.00 53.00 107 PRO A O 1
ATOM 815 N N . GLY A 1 108 ? -15.277 -9.101 -8.319 1.00 63.62 108 GLY A N 1
ATOM 816 C CA . GLY A 1 108 ? -14.455 -9.284 -9.510 1.00 63.62 108 GLY A CA 1
ATOM 817 C C . GLY A 1 108 ? -13.686 -10.600 -9.515 1.00 63.62 108 GLY A C 1
ATOM 818 O O . GLY A 1 108 ? -13.550 -11.265 -8.489 1.00 63.62 108 GLY A O 1
ATOM 819 N N . ALA A 1 109 ? -13.178 -10.977 -10.689 1.00 66.06 109 ALA A N 1
ATOM 820 C CA . ALA A 1 109 ? -12.292 -12.126 -10.821 1.00 66.06 109 ALA A CA 1
ATOM 821 C C . ALA A 1 109 ? -10.988 -11.872 -10.052 1.00 66.06 109 ALA A C 1
ATOM 823 O O . ALA A 1 109 ? -10.308 -10.870 -10.277 1.00 66.06 109 ALA A O 1
ATOM 824 N N . CYS A 1 110 ? -10.659 -12.796 -9.152 1.00 72.44 110 CYS A N 1
ATOM 825 C CA . CYS A 1 110 ? -9.497 -12.702 -8.281 1.00 72.44 110 CYS A CA 1
ATOM 826 C C . CYS A 1 110 ? -8.173 -12.898 -9.016 1.00 72.44 110 CYS A C 1
ATOM 828 O O . CYS A 1 110 ? -7.179 -12.241 -8.724 1.00 72.44 110 CYS A O 1
ATOM 830 N N . ALA A 1 111 ? -8.171 -13.814 -9.983 1.00 63.56 111 ALA A N 1
ATOM 831 C CA . ALA A 1 111 ? -7.005 -14.156 -10.773 1.00 63.56 111 ALA A CA 1
ATOM 832 C C . ALA A 1 111 ? -6.719 -13.041 -11.786 1.00 63.56 111 ALA A C 1
ATOM 834 O O . ALA A 1 111 ? -7.165 -13.081 -12.932 1.00 63.56 111 ALA A O 1
ATOM 835 N N . GLN A 1 112 ? -5.994 -12.020 -11.339 1.00 68.06 112 GLN A N 1
ATOM 836 C CA . GLN A 1 112 ? -5.436 -10.983 -12.193 1.00 68.06 112 GLN A CA 1
ATOM 837 C C . GLN A 1 112 ? -3.921 -11.000 -12.042 1.00 68.06 112 GLN A C 1
ATOM 839 O O . GLN A 1 112 ? -3.387 -10.747 -10.960 1.00 68.06 112 GLN A O 1
ATOM 844 N N . THR A 1 113 ? -3.251 -11.298 -13.151 1.00 68.00 113 THR A N 1
ATOM 845 C CA . THR A 1 113 ? -1.818 -11.079 -13.310 1.00 68.00 113 THR A CA 1
ATOM 846 C C . THR A 1 113 ? -1.652 -9.950 -14.308 1.00 68.00 113 THR A C 1
ATOM 848 O O . THR A 1 113 ? -2.151 -10.040 -15.429 1.00 68.00 113 THR A O 1
ATOM 851 N N . GLY A 1 114 ? -0.995 -8.872 -13.895 1.00 74.44 114 GLY A N 1
ATOM 852 C CA . GLY A 1 114 ? -0.838 -7.678 -14.719 1.00 74.44 114 GLY A CA 1
ATOM 853 C C . GLY A 1 114 ? 0.524 -7.038 -14.513 1.00 74.44 114 GLY A C 1
ATOM 854 O O . GLY A 1 114 ? 1.089 -7.106 -13.417 1.00 74.44 114 GLY A O 1
ATOM 855 N N . ALA A 1 115 ? 1.042 -6.425 -15.575 1.00 78.19 115 ALA A N 1
ATOM 856 C CA . ALA A 1 115 ? 2.185 -5.532 -15.466 1.00 78.19 115 ALA A CA 1
ATOM 857 C C . ALA A 1 115 ? 1.772 -4.301 -14.651 1.00 78.19 115 ALA A C 1
ATOM 859 O O . ALA A 1 115 ? 0.690 -3.750 -14.850 1.00 78.19 115 ALA A O 1
ATOM 860 N N . LEU A 1 116 ? 2.628 -3.893 -13.717 1.00 85.25 116 LEU A N 1
ATOM 861 C CA . LEU A 1 116 ? 2.404 -2.697 -12.897 1.00 85.25 116 LEU A CA 1
ATOM 862 C C . LEU A 1 116 ? 3.092 -1.464 -13.482 1.00 85.25 116 LEU A C 1
ATOM 864 O O . LEU A 1 116 ? 2.859 -0.352 -13.013 1.00 85.25 116 LEU A O 1
ATOM 868 N N . VAL A 1 117 ? 3.958 -1.665 -14.475 1.00 86.56 117 VAL A N 1
ATOM 869 C CA . VAL A 1 117 ? 4.786 -0.627 -15.076 1.00 86.56 117 VAL A CA 1
ATOM 870 C C . VAL A 1 117 ? 4.560 -0.609 -16.578 1.00 86.56 117 VAL A C 1
ATOM 872 O O . VAL A 1 117 ? 4.615 -1.639 -17.245 1.00 86.56 117 VAL A O 1
ATOM 875 N N . GLU A 1 118 ? 4.340 0.585 -17.108 1.00 85.12 118 GLU A N 1
ATOM 876 C CA . GLU A 1 118 ? 4.134 0.848 -18.525 1.00 85.12 118 GLU A CA 1
ATOM 877 C C . GLU A 1 118 ? 5.174 1.881 -18.987 1.00 85.12 118 GLU A C 1
ATOM 879 O O . GLU A 1 118 ? 5.310 2.939 -18.358 1.00 85.12 118 GLU A O 1
ATOM 884 N N . PRO A 1 119 ? 5.941 1.620 -20.060 1.00 83.44 119 PRO A N 1
ATOM 885 C CA . PRO A 1 119 ? 6.812 2.635 -20.637 1.00 83.44 119 PRO A CA 1
ATOM 886 C C . PRO A 1 119 ? 5.951 3.712 -21.309 1.00 83.44 119 PRO A C 1
ATOM 888 O O . PRO A 1 119 ? 5.089 3.402 -22.127 1.00 83.44 119 PRO A O 1
ATOM 891 N N . VAL A 1 120 ? 6.182 4.980 -20.963 1.00 84.56 120 VAL A N 1
ATOM 892 C CA . VAL A 1 120 ? 5.440 6.116 -21.537 1.00 84.56 120 VAL A CA 1
ATOM 893 C C . VAL A 1 120 ? 6.256 6.766 -22.648 1.00 84.56 120 VAL A C 1
ATOM 895 O O . VAL A 1 120 ? 5.768 6.916 -23.760 1.00 84.56 120 VAL A O 1
ATOM 898 N N . HIS A 1 121 ? 7.498 7.144 -22.343 1.00 78.56 121 HIS A N 1
ATOM 899 C CA . HIS A 1 121 ? 8.463 7.764 -23.261 1.00 78.56 121 HIS A CA 1
ATOM 900 C C . HIS A 1 121 ? 9.888 7.347 -22.857 1.00 78.56 121 HIS A C 1
ATOM 902 O O . HIS A 1 121 ? 10.071 6.785 -21.780 1.00 78.56 121 HIS A O 1
ATOM 908 N N . ASN A 1 122 ? 10.898 7.631 -23.690 1.00 76.31 122 ASN A N 1
ATOM 909 C CA . ASN A 1 122 ? 12.307 7.304 -23.416 1.00 76.31 122 ASN A CA 1
ATOM 910 C C . ASN A 1 122 ? 12.745 7.744 -22.010 1.00 76.31 122 ASN A C 1
ATOM 912 O O . ASN A 1 122 ? 12.805 8.934 -21.708 1.00 76.31 122 ASN A O 1
ATOM 916 N N . GLY A 1 123 ? 13.053 6.766 -21.158 1.00 76.75 123 GLY A N 1
ATOM 917 C CA . GLY A 1 123 ? 13.459 6.982 -19.771 1.00 76.75 123 GLY A CA 1
ATOM 918 C C . GLY A 1 123 ? 12.331 7.413 -18.826 1.00 76.75 123 GLY A C 1
ATOM 919 O O . GLY A 1 123 ? 12.631 7.875 -17.731 1.00 76.75 123 GLY A O 1
ATOM 920 N N . VAL A 1 124 ? 11.055 7.288 -19.204 1.00 85.00 124 VAL A N 1
ATOM 921 C CA . VAL A 1 124 ? 9.897 7.602 -18.349 1.00 85.00 124 VAL A CA 1
ATOM 922 C C . VAL A 1 124 ? 8.940 6.416 -18.280 1.00 85.00 124 VAL A C 1
ATOM 924 O O . VAL A 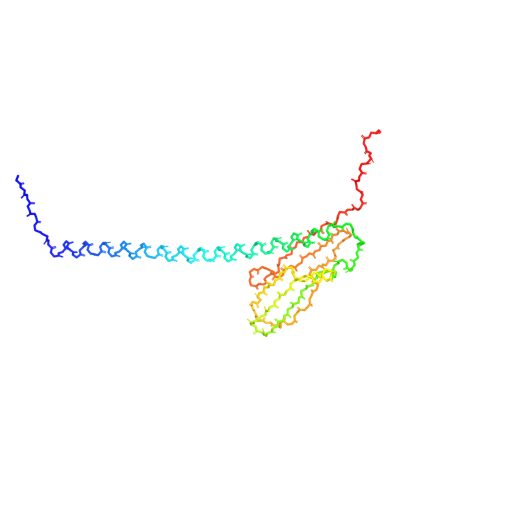1 124 ? 8.388 5.974 -19.289 1.00 85.00 124 VAL A O 1
ATOM 927 N N . PHE A 1 125 ? 8.690 5.951 -17.060 1.00 86.62 125 PHE A N 1
ATOM 928 C CA . PHE A 1 125 ? 7.786 4.852 -16.749 1.00 86.62 125 PHE A CA 1
ATOM 929 C C . PHE A 1 125 ? 6.572 5.360 -15.976 1.00 86.62 125 PHE A C 1
ATOM 931 O O . PHE A 1 125 ? 6.706 6.208 -15.093 1.00 86.62 125 PHE A O 1
ATOM 938 N N . ARG A 1 126 ? 5.392 4.817 -16.267 1.00 89.62 126 ARG A N 1
ATOM 939 C CA . ARG A 1 126 ? 4.191 4.965 -15.445 1.00 89.62 126 ARG A CA 1
ATOM 940 C C . ARG A 1 126 ? 4.024 3.706 -14.612 1.00 89.62 126 ARG A C 1
ATOM 942 O O . ARG A 1 126 ? 3.958 2.612 -15.156 1.00 89.62 126 ARG A O 1
ATOM 949 N N . VAL A 1 127 ? 3.951 3.871 -13.301 1.00 89.38 127 VAL A N 1
ATOM 950 C CA . VAL A 1 127 ? 3.721 2.789 -12.346 1.00 89.38 127 VAL A CA 1
ATOM 951 C C . VAL A 1 127 ? 2.304 2.930 -11.811 1.00 89.38 127 VAL A C 1
ATOM 953 O O . VAL A 1 127 ? 1.945 4.012 -11.354 1.00 89.38 127 VAL A O 1
ATOM 956 N N . ALA A 1 128 ? 1.502 1.869 -11.864 1.00 89.31 128 ALA A N 1
ATOM 957 C CA . ALA A 1 128 ? 0.130 1.840 -11.364 1.00 89.31 128 ALA A CA 1
ATOM 958 C C . ALA A 1 128 ? -0.025 0.746 -10.300 1.00 89.31 128 ALA A C 1
ATOM 960 O O . ALA A 1 128 ? -0.024 -0.441 -10.610 1.00 89.31 128 ALA A O 1
ATOM 961 N N . LEU A 1 129 ? -0.171 1.147 -9.034 1.00 86.00 129 LEU A N 1
ATOM 962 C CA . LEU A 1 129 ? -0.283 0.249 -7.883 1.00 86.00 129 LEU A CA 1
ATOM 963 C C . LEU A 1 129 ? -1.731 0.182 -7.374 1.00 86.00 129 LEU A C 1
ATOM 965 O O . LEU A 1 129 ? -2.271 1.216 -6.979 1.00 86.00 129 LEU A O 1
ATOM 969 N N . PRO A 1 130 ? -2.362 -1.000 -7.277 1.00 81.19 130 PRO A N 1
ATOM 970 C CA . PRO A 1 130 ? -3.702 -1.156 -6.700 1.00 81.19 130 PRO A CA 1
ATOM 971 C C . PRO A 1 130 ? -3.670 -1.227 -5.161 1.00 81.19 130 PRO A C 1
ATOM 973 O O . PRO A 1 130 ? -4.266 -2.110 -4.552 1.00 81.19 130 PRO A O 1
ATOM 976 N N . LEU A 1 131 ? -2.935 -0.306 -4.534 1.00 79.56 131 LEU A N 1
ATOM 977 C CA . LEU A 1 131 ? -2.718 -0.228 -3.083 1.00 79.56 131 LEU A CA 1
ATOM 978 C C . LEU A 1 131 ? -3.540 0.888 -2.414 1.00 79.56 131 LEU A C 1
ATOM 980 O O . LEU A 1 131 ? -3.380 1.148 -1.223 1.00 79.56 131 LEU A O 1
ATOM 984 N N . GLY A 1 132 ? -4.396 1.578 -3.171 1.00 73.56 132 GLY A N 1
ATOM 985 C CA . GLY A 1 132 ? -5.295 2.589 -2.631 1.00 73.56 132 GLY A CA 1
ATOM 986 C C . GLY A 1 132 ? -6.438 1.988 -1.804 1.00 73.56 132 GLY A C 1
ATOM 987 O O . GLY A 1 132 ? -6.654 0.771 -1.808 1.00 73.56 132 GLY A O 1
ATOM 988 N N . PRO A 1 133 ? -7.221 2.835 -1.116 1.00 69.81 133 PRO A N 1
ATOM 989 C CA . PRO A 1 133 ? -8.407 2.390 -0.392 1.00 69.81 133 PRO A CA 1
ATOM 990 C C . PRO A 1 133 ? -9.343 1.606 -1.327 1.00 69.81 133 PRO A C 1
ATOM 992 O O . PRO A 1 133 ? -9.615 2.031 -2.451 1.00 69.81 133 PRO A O 1
ATOM 995 N N . ASN A 1 134 ? -9.808 0.437 -0.873 1.00 68.00 134 ASN A N 1
ATOM 996 C CA . ASN A 1 134 ? -10.616 -0.514 -1.655 1.00 68.00 134 ASN A CA 1
ATOM 997 C C . ASN A 1 134 ? -9.947 -1.015 -2.954 1.00 68.00 134 ASN A C 1
ATOM 999 O O . ASN A 1 134 ? -10.629 -1.364 -3.917 1.00 68.00 134 ASN A O 1
ATOM 1003 N N . GLY A 1 135 ? -8.612 -1.034 -3.011 1.00 69.50 135 GLY A N 1
ATOM 1004 C CA . GLY A 1 135 ? -7.873 -1.472 -4.197 1.00 69.50 135 GLY A CA 1
ATOM 1005 C C . GLY A 1 135 ? -7.892 -0.460 -5.344 1.00 69.50 135 GLY A C 1
ATOM 1006 O O . GLY A 1 135 ? -7.683 -0.843 -6.497 1.00 69.50 135 GLY A O 1
ATOM 1007 N N . GLN A 1 136 ? -8.153 0.824 -5.056 1.00 76.75 136 GLN A N 1
ATOM 1008 C CA . GLN A 1 136 ? -7.985 1.887 -6.046 1.00 76.75 136 GLN A CA 1
ATOM 1009 C C . GLN A 1 136 ? -6.553 1.914 -6.590 1.00 76.75 136 GLN A C 1
ATOM 1011 O O . GLN A 1 136 ? -5.582 1.717 -5.855 1.00 76.75 136 GLN A O 1
ATOM 1016 N N . GLN A 1 137 ? -6.433 2.196 -7.889 1.00 81.94 137 GLN A N 1
ATOM 1017 C CA . GLN A 1 137 ? -5.135 2.383 -8.522 1.00 81.94 137 GLN A CA 1
ATOM 1018 C C . GLN A 1 137 ? -4.551 3.746 -8.162 1.00 81.94 137 GLN A C 1
ATOM 1020 O O . GLN A 1 137 ? -5.173 4.784 -8.377 1.00 81.94 137 GLN A O 1
ATOM 1025 N N . ILE A 1 138 ? -3.318 3.727 -7.675 1.00 85.50 138 ILE A N 1
ATOM 1026 C CA . ILE A 1 138 ? -2.484 4.901 -7.458 1.00 85.50 138 ILE A CA 1
ATOM 1027 C C . ILE A 1 138 ? -1.395 4.855 -8.519 1.00 85.50 138 ILE A C 1
ATOM 1029 O O . ILE A 1 138 ? -0.587 3.926 -8.547 1.00 85.50 138 ILE A O 1
ATOM 1033 N N . ALA A 1 139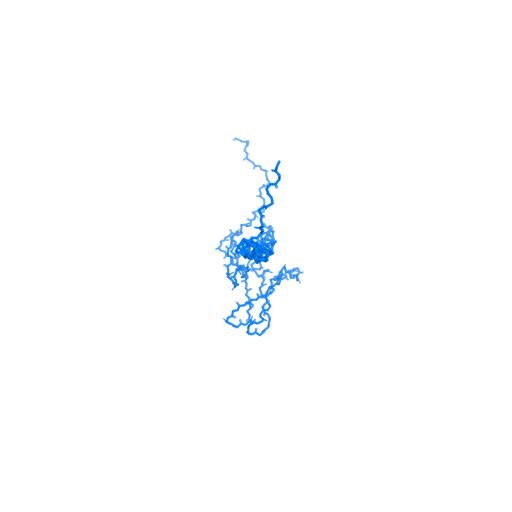 ? -1.407 5.840 -9.414 1.00 88.88 139 ALA A N 1
ATOM 1034 C CA . ALA A 1 139 ? -0.468 5.924 -10.520 1.00 88.88 139 ALA A CA 1
ATOM 1035 C C . ALA A 1 139 ? 0.530 7.066 -10.317 1.00 88.88 139 ALA A C 1
ATOM 1037 O O . ALA A 1 139 ? 0.149 8.170 -9.929 1.00 88.88 139 ALA A O 1
ATOM 1038 N N . PHE A 1 140 ? 1.800 6.816 -10.617 1.00 89.50 140 PHE A N 1
ATOM 1039 C CA . PHE A 1 140 ? 2.864 7.817 -10.577 1.00 89.50 140 PHE A CA 1
ATOM 1040 C C . PHE A 1 140 ? 3.871 7.586 -11.702 1.00 89.50 140 PHE A C 1
ATOM 1042 O O . PHE A 1 140 ? 3.915 6.517 -12.310 1.00 89.50 140 PHE A O 1
ATOM 1049 N N . HIS A 1 141 ? 4.675 8.607 -11.993 1.00 90.00 141 HIS A N 1
ATOM 1050 C CA . HIS A 1 141 ? 5.691 8.549 -13.037 1.00 90.00 141 HIS A CA 1
ATOM 1051 C C . HIS A 1 141 ? 7.086 8.474 -12.423 1.00 90.00 141 HIS A C 1
ATOM 1053 O O . HIS A 1 141 ? 7.386 9.168 -11.450 1.00 90.00 141 HIS A O 1
ATOM 1059 N N . VAL A 1 142 ? 7.944 7.649 -13.014 1.00 88.19 142 VAL A N 1
ATOM 1060 C CA . VAL A 1 142 ? 9.346 7.503 -12.630 1.00 88.19 142 VAL A CA 1
ATOM 1061 C C . VAL A 1 142 ? 10.213 7.807 -13.836 1.00 88.19 142 VAL A C 1
ATOM 1063 O O . VAL A 1 142 ? 10.043 7.217 -14.900 1.00 88.19 142 VAL A O 1
ATOM 1066 N N . THR A 1 143 ? 11.157 8.723 -13.658 1.00 86.50 143 THR A N 1
ATOM 1067 C CA . THR A 1 143 ? 12.180 9.025 -14.652 1.00 86.50 143 THR A CA 1
ATOM 1068 C C . THR A 1 143 ? 13.453 8.245 -14.346 1.00 86.50 143 THR A C 1
ATOM 1070 O O . THR A 1 143 ? 13.930 8.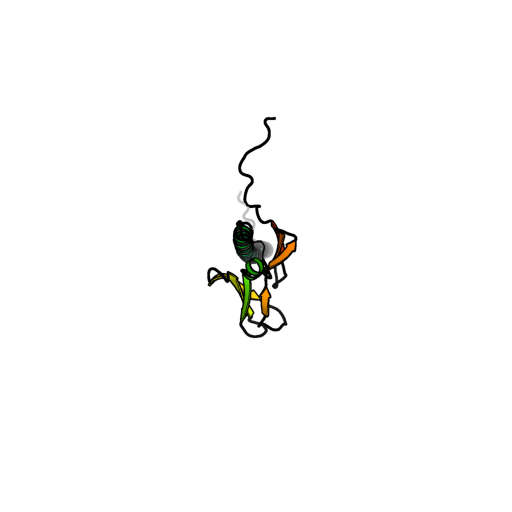214 -13.208 1.00 86.50 143 THR A O 1
ATOM 1073 N N . GLN A 1 144 ? 14.006 7.603 -15.363 1.00 84.12 144 GLN A N 1
ATOM 1074 C CA . GLN A 1 144 ? 15.293 6.940 -15.307 1.00 84.12 144 GLN A CA 1
ATOM 1075 C C . GLN A 1 144 ? 16.405 7.984 -15.343 1.00 84.12 144 GLN A C 1
ATOM 1077 O O . GLN A 1 144 ? 16.331 8.961 -16.093 1.00 84.12 144 GLN A O 1
ATOM 1082 N N . ARG A 1 145 ? 17.456 7.791 -14.543 1.00 73.19 145 ARG A N 1
ATOM 1083 C CA . ARG A 1 145 ? 18.628 8.662 -14.644 1.00 73.19 145 ARG A CA 1
ATOM 1084 C C . ARG A 1 145 ? 19.414 8.278 -15.900 1.00 73.19 145 ARG A C 1
ATOM 1086 O O . ARG A 1 145 ? 19.721 7.093 -16.058 1.00 73.19 145 ARG A O 1
ATOM 1093 N N . PRO A 1 146 ? 19.762 9.235 -16.778 1.00 65.12 146 PRO A N 1
ATOM 1094 C CA . PRO A 1 146 ? 20.672 8.943 -17.872 1.00 65.12 146 PRO A CA 1
ATOM 1095 C C . PRO A 1 146 ? 22.011 8.469 -17.298 1.00 65.12 146 PRO A C 1
ATOM 1097 O O . PRO A 1 146 ? 22.491 8.982 -16.281 1.00 65.12 146 PRO A O 1
ATOM 1100 N N . PHE A 1 147 ? 22.605 7.464 -17.935 1.00 52.31 147 PHE A N 1
ATOM 1101 C CA . PHE A 1 147 ? 23.957 7.031 -17.614 1.00 52.31 147 PHE A CA 1
ATOM 1102 C C . PHE A 1 147 ? 24.925 8.139 -18.056 1.00 52.31 147 PHE A C 1
ATOM 1104 O O . PHE A 1 147 ? 25.127 8.340 -19.248 1.00 52.31 147 PHE A O 1
ATOM 1111 N N . GLY A 1 148 ? 25.477 8.886 -17.095 1.00 51.75 148 GLY A N 1
ATOM 1112 C CA . GLY A 1 148 ? 26.477 9.926 -17.347 1.00 51.75 148 GLY A CA 1
ATOM 1113 C C . GLY A 1 148 ? 25.930 11.356 -17.408 1.00 51.75 148 GLY A C 1
ATOM 1114 O O . GLY A 1 148 ? 25.677 11.900 -18.474 1.00 51.75 148 GLY A O 1
ATOM 1115 N N . LEU A 1 149 ? 25.873 12.008 -16.247 1.00 49.25 149 LEU A N 1
ATOM 1116 C CA . LEU A 1 149 ? 26.254 13.419 -16.115 1.00 49.25 149 LEU A CA 1
ATOM 1117 C C . LEU A 1 149 ? 27.304 13.504 -15.004 1.00 49.25 149 LEU A C 1
ATOM 1119 O O . LEU A 1 149 ? 27.085 14.074 -13.938 1.00 49.25 149 LEU A O 1
ATOM 1123 N N . ALA A 1 150 ? 28.440 12.848 -15.234 1.00 46.44 150 ALA A N 1
ATOM 1124 C CA . ALA A 1 150 ? 29.666 13.191 -14.538 1.00 46.44 150 ALA A CA 1
ATOM 1125 C C . ALA A 1 150 ? 30.321 14.328 -15.335 1.00 46.44 150 ALA A C 1
ATOM 1127 O O . ALA A 1 150 ? 30.707 14.116 -16.476 1.00 46.44 150 ALA A O 1
ATOM 1128 N N . SER A 1 151 ? 30.360 15.524 -14.738 1.00 52.53 151 SER A N 1
ATOM 1129 C CA . SER A 1 151 ? 31.403 16.549 -14.893 1.00 52.53 151 SER A CA 1
ATOM 1130 C C . SER A 1 151 ? 32.165 16.576 -16.231 1.00 52.53 151 SER A C 1
ATOM 1132 O O . SER A 1 151 ? 33.120 15.822 -16.366 1.00 52.53 151 SER A O 1
ATOM 1134 N N . THR A 1 152 ? 31.836 17.525 -17.114 1.00 51.09 152 THR A N 1
ATOM 1135 C CA . THR A 1 152 ? 32.778 18.410 -17.846 1.00 51.09 152 THR A CA 1
ATOM 1136 C C . THR A 1 152 ? 31.975 19.264 -18.825 1.00 51.09 152 THR A C 1
ATOM 1138 O O . THR A 1 152 ? 31.492 18.730 -19.814 1.00 51.09 152 THR A O 1
ATOM 1141 N N . ASP A 1 153 ? 31.784 20.547 -18.506 1.00 48.25 153 ASP A N 1
ATOM 1142 C CA . ASP A 1 153 ? 31.821 21.696 -19.437 1.00 48.25 153 ASP A CA 1
ATOM 1143 C C . ASP A 1 153 ? 31.032 22.885 -18.877 1.00 48.25 153 ASP A C 1
ATOM 1145 O O . ASP A 1 153 ? 29.833 23.037 -19.092 1.00 48.25 153 ASP A O 1
ATOM 1149 N N . ALA A 1 154 ? 31.744 23.751 -18.154 1.00 42.78 154 ALA A N 1
ATOM 1150 C CA . ALA A 1 154 ? 31.441 25.180 -18.061 1.00 42.78 154 ALA A CA 1
ATOM 1151 C C . ALA A 1 154 ? 32.712 25.953 -17.658 1.00 42.78 154 ALA A C 1
ATOM 1153 O O . ALA A 1 154 ? 32.729 26.712 -16.695 1.00 42.78 154 ALA A O 1
ATOM 1154 N N . LEU A 1 155 ? 33.807 25.702 -18.378 1.00 45.69 155 LEU A N 1
ATOM 1155 C CA . LEU A 1 155 ? 34.943 26.616 -18.498 1.00 45.69 155 LEU A CA 1
ATOM 1156 C C . LEU A 1 155 ? 35.391 26.575 -19.961 1.00 45.69 155 LEU A C 1
ATOM 1158 O O . LEU A 1 155 ? 36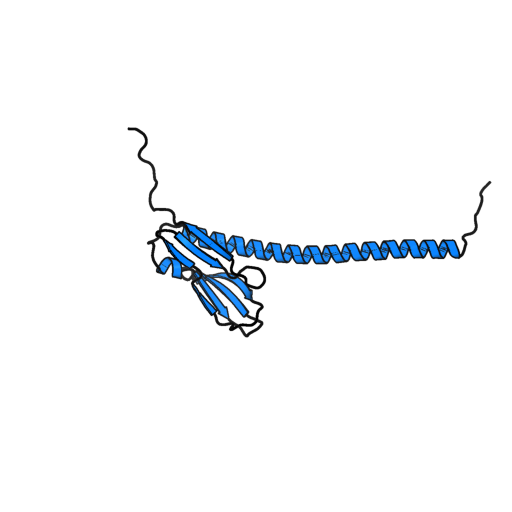.312 25.848 -20.333 1.00 45.69 155 LEU A O 1
ATOM 1162 N N . ARG A 1 156 ? 34.688 27.338 -20.794 1.00 41.34 156 ARG A N 1
ATOM 1163 C CA . ARG A 1 156 ? 35.222 27.889 -22.034 1.00 41.34 156 ARG A CA 1
ATOM 1164 C C . ARG A 1 156 ? 34.501 29.178 -22.375 1.00 41.34 156 ARG A C 1
ATOM 1166 O O . ARG A 1 156 ? 33.260 29.193 -22.236 1.00 41.34 156 ARG A O 1
#

Secondary structure (DSSP, 8-state):
-----PPPHHHHHHHHHHHHHHHHHHHHHHHHHHHHHHHHHHHHHHHHHHHHHHHHHHHHHHS----SHHHHTTEEEEEEEETTEEEEEEEETTT--EEEEEEE-SSS-S--EEESEEEEETTEEEEEE--SGGG--EEEEEEPPPS---S--S--

pLDDT: mean 75.62, std 12.76, range [36.72, 94.06]

Radius of gyration: 28.95 Å; chains: 1; bounding box: 70×45×87 Å

Foldseek 3Di:
DDDPDDQDPVNVVVVVVVVVVVVVVVVVVVVVVVVVVVVVVVVVVLVVLVVQLVVVLLVQLQEDDPQDVVNLQQWKKAWDDDQQFIKIFIAGPVVRDTSDIDTAGDGDDRGDIDRQWDDDDRQKIKGWFLSDVNRDTDIDMHGHDPDDPDDDDDDD

Sequence (156 aa):
MNGQRGLTLVDALVAVALSSAVVLGAGRLLLSSFHTFEQVDRLGRQQQTLIYTATAMADRLRRPSDFSAQTAAAFHLVCRGEPGECRCTVQDREEAQPLVSFDRLGPGACAQTGALVEPVHNGVFRVALPLGPNGQQIAFHVTQRPFGLASTDALR